Protein AF-A0A7V8QU19-F1 (afdb_monomer_lite)

Structure (mmCIF, N/CA/C/O backbone):
data_AF-A0A7V8QU19-F1
#
_entry.id   AF-A0A7V8QU19-F1
#
loop_
_atom_site.group_PDB
_atom_site.id
_atom_site.type_symbol
_atom_site.label_atom_id
_atom_site.label_alt_id
_atom_site.label_comp_id
_atom_site.label_asym_id
_atom_site.label_entity_id
_atom_site.label_seq_id
_atom_site.pdbx_PDB_ins_code
_atom_site.Cartn_x
_atom_site.Cartn_y
_atom_site.Cartn_z
_atom_site.occupancy
_atom_site.B_iso_or_equiv
_atom_site.auth_seq_id
_atom_site.auth_comp_id
_atom_site.auth_asym_id
_atom_site.auth_atom_id
_atom_site.pdbx_PDB_model_num
ATOM 1 N N . MET A 1 1 ? 11.561 11.240 -15.510 1.00 69.25 1 MET A N 1
ATOM 2 C CA . MET A 1 1 ? 10.437 11.653 -14.642 1.00 69.25 1 MET A CA 1
ATOM 3 C C . MET A 1 1 ? 9.769 10.392 -14.122 1.00 69.25 1 MET A C 1
ATOM 5 O O . MET A 1 1 ? 9.419 9.550 -14.936 1.00 69.25 1 MET A O 1
ATOM 9 N N . THR A 1 2 ? 9.659 10.220 -12.805 1.00 83.31 2 THR A N 1
ATOM 10 C CA . THR A 1 2 ? 9.043 9.024 -12.204 1.00 83.31 2 THR A CA 1
ATOM 11 C C . THR A 1 2 ? 7.599 9.339 -11.832 1.00 83.31 2 THR A C 1
ATOM 13 O O . THR A 1 2 ? 7.362 10.302 -11.105 1.00 83.31 2 THR A O 1
ATOM 16 N N . LEU A 1 3 ? 6.649 8.549 -12.332 1.00 91.38 3 LEU A N 1
ATOM 17 C CA . LEU A 1 3 ? 5.223 8.671 -12.014 1.00 91.38 3 LEU A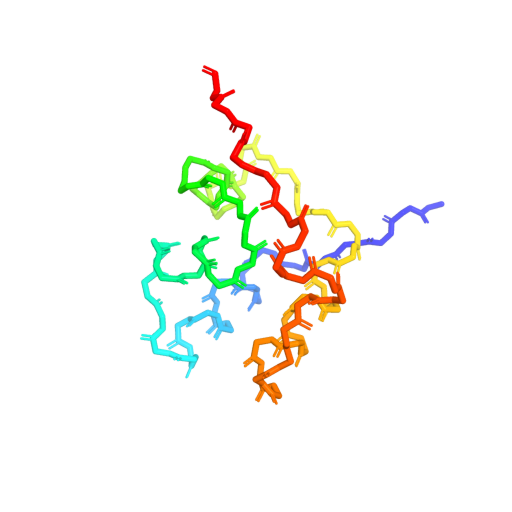 CA 1
ATOM 18 C C . LEU A 1 3 ? 4.889 7.845 -10.765 1.00 91.38 3 LEU A C 1
ATOM 20 O O . LEU A 1 3 ? 5.460 6.778 -10.557 1.00 91.38 3 LEU A O 1
ATOM 24 N N . THR A 1 4 ? 3.971 8.327 -9.931 1.00 95.81 4 THR A N 1
ATOM 25 C CA . THR A 1 4 ? 3.380 7.558 -8.825 1.00 95.81 4 THR A CA 1
ATOM 26 C C . THR A 1 4 ? 1.918 7.963 -8.638 1.00 95.81 4 THR A C 1
ATOM 28 O O . THR A 1 4 ? 1.469 8.937 -9.241 1.00 95.81 4 THR A O 1
ATOM 31 N N . MET A 1 5 ? 1.175 7.205 -7.834 1.00 97.00 5 MET A N 1
ATOM 32 C CA . MET A 1 5 ? -0.246 7.442 -7.579 1.00 97.00 5 MET A CA 1
ATOM 33 C C . MET A 1 5 ? -0.462 8.671 -6.690 1.00 97.00 5 MET A C 1
ATOM 35 O O . MET A 1 5 ? 0.320 8.930 -5.771 1.00 97.00 5 MET A O 1
ATOM 39 N N . ASP A 1 6 ? -1.558 9.391 -6.928 1.00 97.62 6 ASP A N 1
ATOM 40 C CA . ASP A 1 6 ? -2.041 10.401 -5.990 1.00 97.62 6 ASP A CA 1
ATOM 41 C C . ASP A 1 6 ? -2.448 9.753 -4.652 1.00 97.62 6 ASP A C 1
ATOM 43 O O . ASP A 1 6 ? -3.116 8.715 -4.611 1.00 97.62 6 ASP A O 1
ATOM 47 N N . ILE A 1 7 ? -2.022 10.354 -3.540 1.00 98.06 7 ILE A N 1
ATOM 48 C CA . ILE A 1 7 ? -2.206 9.764 -2.206 1.00 98.06 7 ILE A CA 1
ATOM 49 C C . ILE A 1 7 ? -3.679 9.798 -1.790 1.00 98.06 7 ILE A C 1
ATOM 51 O O . ILE A 1 7 ? -4.156 8.838 -1.183 1.00 98.06 7 ILE A O 1
ATOM 55 N N . GLU A 1 8 ? -4.418 10.850 -2.147 1.00 98.44 8 GLU A N 1
ATOM 56 C CA . GLU A 1 8 ? -5.844 10.940 -1.817 1.00 98.44 8 GLU A CA 1
ATOM 57 C C . GLU A 1 8 ? -6.643 9.894 -2.599 1.00 98.44 8 GLU A C 1
ATOM 59 O O . GLU A 1 8 ? -7.486 9.194 -2.028 1.00 98.44 8 GLU A O 1
ATOM 64 N N . TYR A 1 9 ? -6.313 9.701 -3.881 1.00 98.50 9 TYR A N 1
ATOM 65 C CA . TYR A 1 9 ? -6.884 8.627 -4.688 1.00 98.50 9 TYR A CA 1
ATOM 66 C C . TYR A 1 9 ? -6.605 7.244 -4.084 1.00 98.50 9 TYR A C 1
ATOM 68 O O . TYR A 1 9 ? -7.526 6.430 -3.973 1.00 98.50 9 TYR A O 1
ATOM 76 N N . PHE A 1 10 ? -5.368 6.979 -3.650 1.00 98.56 10 PHE A N 1
ATOM 77 C CA . PHE A 1 10 ? -4.985 5.715 -3.012 1.00 98.56 10 PHE A CA 1
ATOM 78 C C . PHE A 1 10 ? -5.765 5.449 -1.712 1.00 98.56 10 PHE A C 1
ATOM 80 O O . PHE A 1 10 ? -6.299 4.351 -1.526 1.00 98.56 10 PHE A O 1
ATOM 87 N N . ILE A 1 11 ? -5.907 6.456 -0.842 1.00 98.75 11 ILE A N 1
ATOM 88 C CA . ILE A 1 11 ? -6.688 6.346 0.404 1.00 98.75 11 ILE A CA 1
ATOM 89 C C . ILE A 1 11 ? -8.162 6.070 0.092 1.00 98.75 11 ILE A C 1
ATOM 91 O O . ILE A 1 11 ? -8.776 5.184 0.698 1.00 98.75 11 ILE A O 1
ATOM 95 N N . ALA A 1 12 ? -8.739 6.821 -0.848 1.00 98.81 12 ALA A N 1
ATOM 96 C CA . ALA A 1 12 ? -10.125 6.643 -1.260 1.00 98.81 12 ALA A CA 1
ATOM 97 C C . ALA A 1 12 ? -10.350 5.246 -1.851 1.00 98.81 12 ALA A C 1
ATOM 99 O O . ALA A 1 12 ? -11.337 4.591 -1.521 1.00 98.81 12 ALA A O 1
ATOM 100 N N . TRP A 1 13 ? -9.420 4.767 -2.677 1.00 98.62 13 TRP A N 1
ATOM 101 C CA . TRP A 1 13 ? -9.447 3.417 -3.225 1.00 98.62 13 TRP A CA 1
ATOM 102 C C . TRP A 1 13 ? -9.445 2.351 -2.125 1.00 98.62 13 TRP A C 1
ATOM 104 O O . TRP A 1 13 ? -10.361 1.530 -2.105 1.00 98.62 13 TRP A O 1
ATOM 114 N N . ARG A 1 14 ? -8.513 2.399 -1.161 1.00 98.62 14 ARG A N 1
ATOM 115 C CA . ARG A 1 14 ? -8.454 1.418 -0.059 1.00 98.62 14 ARG A CA 1
ATOM 116 C C . ARG A 1 14 ? -9.782 1.351 0.696 1.00 98.62 14 ARG A C 1
ATOM 118 O O . ARG A 1 14 ? -10.280 0.264 0.984 1.00 98.62 14 ARG A O 1
ATOM 125 N N . LYS A 1 15 ? -10.365 2.516 0.998 1.00 98.62 15 LYS A N 1
ATOM 126 C CA . LYS A 1 15 ? -11.664 2.609 1.677 1.00 98.62 15 LYS A CA 1
ATOM 127 C C . LYS A 1 15 ? -12.796 1.990 0.850 1.00 98.62 15 LYS A C 1
ATOM 129 O O . LYS A 1 15 ? -13.629 1.302 1.427 1.00 98.62 15 LYS A O 1
ATOM 134 N N . ARG A 1 16 ? -12.812 2.169 -0.479 1.00 98.44 16 ARG A N 1
ATOM 135 C CA . ARG A 1 16 ? -13.795 1.516 -1.373 1.00 98.44 16 ARG A CA 1
ATOM 136 C C . ARG A 1 16 ? -13.655 -0.005 -1.408 1.00 98.44 16 ARG A C 1
ATOM 138 O O . ARG A 1 16 ? -14.663 -0.684 -1.546 1.00 98.44 16 ARG A O 1
ATOM 145 N N . GLN A 1 17 ? -12.441 -0.528 -1.233 1.00 98.06 17 GLN A N 1
ATOM 146 C CA . GLN A 1 17 ? -12.207 -1.968 -1.066 1.00 98.06 17 GLN A CA 1
ATOM 147 C C . GLN A 1 17 ? -12.649 -2.494 0.317 1.00 98.06 17 GLN A C 1
ATOM 149 O O . GLN A 1 17 ? -12.540 -3.687 0.576 1.00 98.06 17 GLN A O 1
ATOM 154 N N . GLY A 1 18 ? -13.107 -1.624 1.229 1.00 98.19 18 GLY A N 1
ATOM 155 C CA . GLY A 1 18 ? -13.513 -2.004 2.585 1.00 98.19 18 GLY A CA 1
ATOM 156 C C . GLY A 1 18 ? -12.350 -2.371 3.511 1.00 98.19 18 GLY A C 1
ATOM 157 O O . GLY A 1 18 ? -12.570 -3.000 4.541 1.00 98.19 18 GLY A O 1
ATOM 158 N N . LEU A 1 19 ? -11.115 -1.998 3.159 1.00 98.50 19 LEU A N 1
ATOM 159 C CA . LEU A 1 19 ? -9.912 -2.428 3.874 1.00 98.50 19 LEU A CA 1
ATOM 160 C C . LEU A 1 19 ? -9.471 -1.412 4.932 1.00 98.50 19 LEU A C 1
ATOM 162 O O . LEU A 1 19 ? -9.388 -0.205 4.669 1.00 98.50 19 LEU A O 1
ATOM 166 N N . THR A 1 20 ? -9.071 -1.900 6.106 1.00 98.75 20 THR A N 1
ATOM 167 C CA . THR A 1 20 ? -8.255 -1.124 7.052 1.00 98.75 20 THR A CA 1
ATOM 168 C C . THR A 1 20 ? -6.827 -0.940 6.514 1.00 98.75 20 THR A C 1
ATOM 170 O O . THR A 1 20 ? -6.419 -1.578 5.542 1.00 98.75 20 THR A O 1
ATOM 173 N N . GLN A 1 21 ? -6.040 -0.045 7.124 1.00 98.75 21 GLN A N 1
ATOM 174 C CA . GLN A 1 21 ? -4.620 0.103 6.765 1.00 98.75 21 GLN A CA 1
ATOM 175 C C . GLN A 1 21 ? -3.828 -1.192 7.004 1.00 98.75 21 GLN A C 1
ATOM 177 O O . GLN A 1 21 ? -2.938 -1.505 6.224 1.00 98.75 21 GLN A O 1
ATOM 182 N N . GLU A 1 22 ? -4.165 -1.933 8.061 1.00 98.62 22 GLU A N 1
ATOM 183 C CA . GLU A 1 22 ? -3.531 -3.203 8.434 1.00 98.62 22 GLU A CA 1
ATOM 184 C C . GLU A 1 22 ? -3.862 -4.309 7.436 1.00 98.62 22 GLU A C 1
ATOM 186 O O . GLU A 1 22 ? -2.951 -4.898 6.866 1.00 98.62 22 GLU A O 1
ATOM 191 N N . GLN A 1 23 ? -5.141 -4.473 7.092 1.00 98.44 23 GLN A N 1
ATOM 192 C CA . GLN A 1 23 ? -5.565 -5.435 6.072 1.00 98.44 23 GLN A CA 1
ATOM 193 C C . GLN A 1 23 ? -4.952 -5.138 4.699 1.00 98.44 23 GLN A C 1
ATOM 195 O O . GLN A 1 23 ? -4.621 -6.060 3.955 1.00 98.44 23 GLN A O 1
ATOM 200 N N . LEU A 1 24 ? -4.799 -3.857 4.332 1.00 98.44 24 LEU A N 1
ATOM 201 C CA . LEU A 1 24 ? -4.085 -3.515 3.104 1.00 98.44 24 LEU A CA 1
ATOM 202 C C . LEU A 1 24 ? -2.608 -3.907 3.202 1.00 98.44 24 LEU A C 1
ATOM 204 O O . LEU A 1 24 ? -2.098 -4.505 2.260 1.00 98.44 24 LEU A O 1
ATOM 208 N N . ALA A 1 25 ? -1.942 -3.569 4.309 1.00 97.94 25 ALA A N 1
ATOM 209 C CA . ALA A 1 25 ? -0.529 -3.869 4.526 1.00 97.94 25 ALA A CA 1
ATOM 210 C C . ALA A 1 25 ? -0.248 -5.375 4.390 1.00 97.94 25 ALA A C 1
ATOM 212 O O . ALA A 1 25 ? 0.651 -5.762 3.645 1.00 97.94 25 ALA A O 1
ATOM 213 N N . GLU A 1 26 ? -1.092 -6.207 5.003 1.00 95.56 26 GLU A N 1
ATOM 214 C CA . GLU A 1 26 ? -1.057 -7.666 4.870 1.00 95.56 26 GLU A CA 1
ATOM 215 C C . GLU A 1 26 ? -1.251 -8.117 3.418 1.00 95.56 26 GLU A C 1
ATOM 217 O O . GLU A 1 26 ? -0.465 -8.913 2.909 1.00 95.56 26 GLU A O 1
ATOM 222 N N . LYS A 1 27 ? -2.257 -7.579 2.714 1.00 96.19 27 LYS A N 1
ATOM 223 C CA . LYS A 1 27 ? -2.559 -7.971 1.327 1.00 96.19 27 LYS A CA 1
ATOM 224 C C . LYS A 1 27 ? -1.435 -7.665 0.341 1.00 96.19 27 LYS A C 1
ATOM 226 O O . LYS A 1 27 ? -1.253 -8.421 -0.607 1.00 96.19 27 LYS A O 1
ATOM 231 N N . ILE A 1 28 ? -0.716 -6.559 0.533 1.00 96.25 28 ILE A N 1
ATOM 232 C CA . ILE A 1 28 ? 0.380 -6.147 -0.361 1.00 96.25 28 ILE A CA 1
ATOM 233 C C . ILE A 1 28 ? 1.769 -6.444 0.219 1.00 96.25 28 ILE A C 1
ATOM 235 O O . ILE A 1 28 ? 2.765 -6.001 -0.351 1.00 96.25 28 ILE A O 1
ATOM 239 N N . LEU A 1 29 ? 1.826 -7.197 1.324 1.00 94.50 29 LEU A N 1
ATOM 240 C CA . LEU A 1 29 ? 3.044 -7.719 1.947 1.00 94.50 29 LEU A CA 1
ATOM 241 C C . LEU A 1 29 ? 4.057 -6.629 2.320 1.00 94.50 29 LEU A C 1
ATOM 243 O O . LEU A 1 29 ? 5.257 -6.741 2.068 1.00 94.50 29 LEU A O 1
ATOM 247 N N . VAL A 1 30 ? 3.559 -5.562 2.943 1.00 95.44 30 VAL A N 1
ATOM 248 C CA . VAL A 1 30 ? 4.379 -4.511 3.556 1.00 95.44 30 VAL A CA 1
ATOM 249 C C . VAL A 1 30 ? 4.010 -4.349 5.025 1.00 95.44 30 VAL A C 1
ATOM 251 O O . VAL A 1 30 ? 2.930 -4.734 5.458 1.00 95.44 30 VAL A O 1
ATOM 254 N N . SER A 1 31 ? 4.880 -3.719 5.810 1.00 96.06 31 SER A N 1
ATOM 255 C CA . SER A 1 31 ? 4.575 -3.434 7.211 1.00 96.06 31 SER A CA 1
ATOM 256 C C . SER A 1 31 ? 3.482 -2.357 7.354 1.00 96.06 31 SER A C 1
ATOM 258 O O . SER A 1 31 ? 3.424 -1.393 6.581 1.00 96.06 31 SER A O 1
ATOM 260 N N . LEU A 1 32 ? 2.632 -2.455 8.385 1.00 97.81 32 LEU A N 1
ATOM 261 C CA . LEU A 1 32 ? 1.628 -1.424 8.704 1.00 97.81 32 LEU A CA 1
ATOM 262 C C . LEU A 1 32 ? 2.233 -0.003 8.814 1.00 97.81 32 LEU A C 1
ATOM 264 O O . LEU A 1 32 ? 1.643 0.944 8.276 1.00 97.81 32 LEU A O 1
ATOM 268 N N . PRO A 1 33 ? 3.412 0.204 9.443 1.00 97.88 33 PRO A N 1
ATOM 269 C CA . PRO A 1 33 ? 4.078 1.505 9.446 1.00 97.88 33 PRO A CA 1
ATOM 270 C C . PRO A 1 33 ? 4.362 2.061 8.046 1.00 97.88 33 PRO A C 1
ATOM 272 O O . PRO A 1 33 ? 4.347 3.281 7.866 1.00 97.88 33 PRO A O 1
ATOM 275 N N . THR A 1 34 ? 4.605 1.203 7.053 1.00 97.56 34 THR A N 1
ATOM 276 C CA . THR A 1 34 ? 4.831 1.622 5.666 1.00 97.56 34 THR A CA 1
ATOM 277 C C . THR A 1 34 ? 3.567 2.232 5.064 1.00 97.56 34 THR A C 1
ATOM 279 O O . THR A 1 34 ? 3.628 3.364 4.578 1.00 97.56 34 THR A O 1
ATOM 282 N N . VAL A 1 35 ? 2.413 1.569 5.202 1.00 98.31 35 VAL A N 1
ATOM 283 C CA . VAL A 1 35 ? 1.116 2.119 4.759 1.00 98.31 35 VAL A CA 1
ATOM 284 C C . VAL A 1 35 ? 0.796 3.424 5.490 1.00 98.31 35 VAL A C 1
AT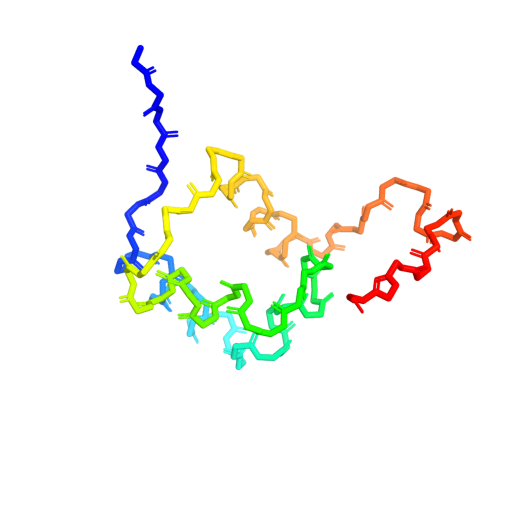OM 286 O O . VAL A 1 35 ? 0.467 4.426 4.853 1.00 98.31 35 VAL A O 1
ATOM 289 N N . LYS A 1 36 ? 0.991 3.473 6.816 1.00 98.50 36 LYS A N 1
ATOM 290 C CA . LYS A 1 36 ? 0.803 4.705 7.605 1.00 98.50 36 LYS A CA 1
ATOM 291 C C . LYS A 1 36 ? 1.679 5.854 7.104 1.00 98.50 36 LYS A C 1
ATOM 293 O O . LYS A 1 36 ? 1.209 6.987 7.013 1.00 98.50 36 LYS A O 1
ATOM 298 N N . LYS A 1 37 ? 2.952 5.587 6.781 1.00 98.50 37 LYS A N 1
ATOM 299 C CA . LYS A 1 37 ? 3.883 6.593 6.241 1.00 98.50 37 LYS A CA 1
ATOM 300 C C . LYS A 1 37 ? 3.434 7.106 4.871 1.00 98.50 37 LYS A C 1
ATOM 302 O O . LYS A 1 37 ? 3.571 8.306 4.638 1.00 98.50 37 LYS A O 1
ATOM 307 N N . TRP A 1 38 ? 2.894 6.244 4.012 1.00 98.50 38 TRP A N 1
ATOM 308 C CA . TRP A 1 38 ? 2.334 6.657 2.725 1.00 98.50 38 TRP A CA 1
ATOM 309 C C . TRP A 1 38 ? 1.106 7.551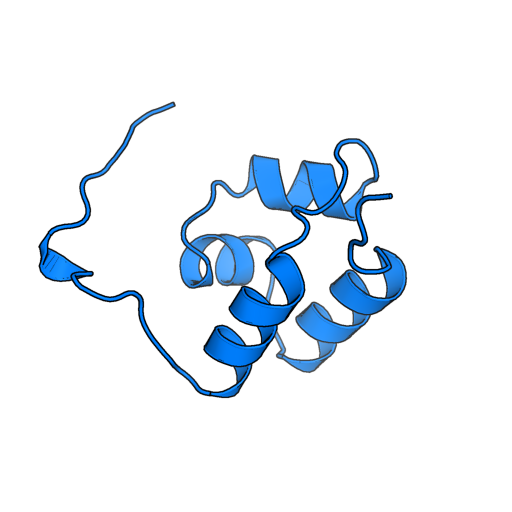 2.887 1.00 98.50 38 TRP A C 1
ATOM 311 O O . TRP A 1 38 ? 1.100 8.671 2.382 1.00 98.50 38 TRP A O 1
ATOM 321 N N . GLU A 1 39 ? 0.103 7.109 3.648 1.00 98.38 39 GLU A N 1
ATOM 322 C CA . GLU A 1 39 ? -1.164 7.844 3.772 1.00 98.38 39 GLU A CA 1
ATOM 323 C C . GLU A 1 39 ? -1.010 9.185 4.503 1.00 98.38 39 GLU A C 1
ATOM 325 O O . GLU A 1 39 ? -1.715 10.139 4.190 1.00 98.38 39 GLU A O 1
ATOM 330 N N . ARG A 1 40 ? -0.038 9.310 5.418 1.00 97.94 40 ARG A N 1
ATOM 331 C CA . ARG A 1 40 ? 0.286 10.593 6.072 1.00 97.94 40 ARG A CA 1
ATOM 332 C C . ARG A 1 40 ? 1.251 11.480 5.274 1.00 97.94 40 ARG A C 1
ATOM 334 O O . ARG A 1 40 ? 1.756 12.459 5.815 1.00 97.94 40 ARG A O 1
ATOM 341 N N . LYS A 1 41 ? 1.572 11.114 4.027 1.00 97.06 41 LYS A N 1
ATOM 342 C CA . LYS A 1 41 ? 2.502 11.835 3.132 1.00 97.06 41 LYS A CA 1
ATOM 343 C C . LYS A 1 41 ? 3.946 11.938 3.654 1.00 97.06 41 LYS A C 1
ATOM 345 O O . LYS A 1 41 ? 4.748 12.694 3.115 1.00 97.06 41 LYS A O 1
ATOM 350 N N . ALA A 1 42 ? 4.316 11.133 4.654 1.00 97.62 42 ALA A N 1
ATOM 351 C CA . ALA A 1 42 ? 5.684 11.059 5.178 1.00 97.62 42 ALA A CA 1
ATOM 352 C C . ALA A 1 42 ? 6.625 10.227 4.286 1.00 97.62 42 ALA A C 1
ATOM 354 O O . ALA A 1 42 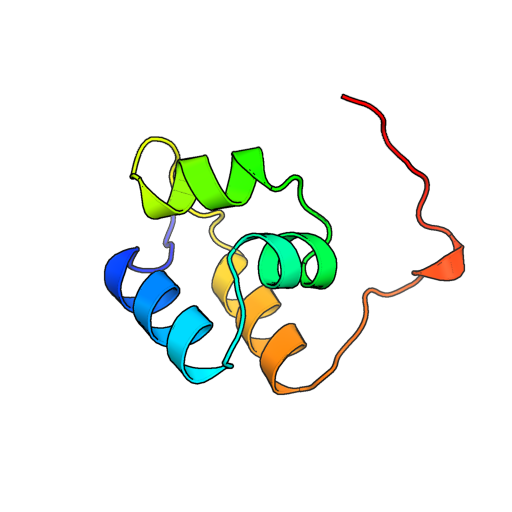? 7.840 10.251 4.470 1.00 97.62 42 ALA A O 1
ATOM 355 N N . ARG A 1 43 ? 6.075 9.457 3.340 1.00 96.50 43 ARG A N 1
ATOM 356 C CA . ARG A 1 43 ? 6.821 8.724 2.311 1.00 96.50 43 ARG A CA 1
ATOM 357 C C . ARG A 1 43 ? 6.009 8.717 1.019 1.00 96.50 43 ARG A C 1
ATOM 359 O O . ARG A 1 43 ? 4.801 8.512 1.064 1.00 96.50 43 ARG A O 1
ATOM 366 N N . LYS A 1 44 ? 6.666 8.899 -0.130 1.00 96.44 44 LYS A N 1
ATOM 367 C CA . LYS A 1 44 ? 6.010 8.748 -1.439 1.00 96.44 44 LYS A CA 1
ATOM 368 C C . LYS A 1 44 ? 5.597 7.290 -1.668 1.00 96.44 44 LYS A C 1
ATOM 370 O O . LYS A 1 44 ? 6.313 6.375 -1.252 1.00 96.44 44 LYS A O 1
ATOM 375 N N . LEU A 1 45 ? 4.473 7.090 -2.353 1.00 97.88 45 LEU A N 1
ATOM 376 C CA . LEU A 1 45 ? 4.073 5.771 -2.837 1.00 97.88 45 LEU A CA 1
ATOM 377 C C . LEU A 1 45 ? 5.091 5.262 -3.873 1.00 97.88 45 LEU A C 1
ATOM 379 O O . LEU A 1 45 ? 5.580 6.063 -4.681 1.00 97.88 45 LEU A O 1
ATOM 383 N N . PRO A 1 46 ? 5.415 3.957 -3.886 1.00 96.69 46 PRO A N 1
ATOM 384 C CA . PRO A 1 46 ? 6.230 3.377 -4.945 1.00 96.69 46 PRO A CA 1
ATOM 385 C C . PRO A 1 46 ? 5.554 3.536 -6.319 1.00 96.69 46 PRO A C 1
ATOM 387 O O . PRO A 1 46 ? 4.328 3.449 -6.402 1.00 96.69 46 PRO A O 1
ATOM 390 N N . PRO A 1 47 ? 6.318 3.707 -7.413 1.00 96.88 47 PRO A N 1
ATOM 391 C CA . PRO A 1 47 ? 5.757 3.899 -8.757 1.00 96.88 47 PRO A CA 1
ATOM 392 C C . PRO A 1 47 ? 4.913 2.708 -9.242 1.00 96.88 47 PRO A C 1
ATOM 394 O O . PRO A 1 47 ? 4.036 2.871 -10.083 1.00 96.88 47 PRO A O 1
ATOM 397 N N . TYR A 1 48 ? 5.139 1.517 -8.684 1.00 96.19 48 TYR A N 1
ATOM 398 C CA . TYR A 1 48 ? 4.402 0.291 -8.997 1.00 96.19 48 TYR A CA 1
ATOM 399 C C . TYR A 1 48 ? 3.133 0.083 -8.150 1.00 96.19 48 TYR A C 1
ATOM 401 O O . TYR A 1 48 ? 2.489 -0.957 -8.277 1.00 96.19 48 TYR A O 1
ATOM 409 N N . ILE A 1 49 ? 2.740 1.034 -7.291 1.00 97.56 49 ILE A N 1
ATOM 410 C CA . ILE A 1 49 ? 1.580 0.858 -6.397 1.00 97.56 49 ILE A CA 1
ATOM 411 C C . ILE A 1 49 ? 0.278 0.572 -7.160 1.00 97.56 49 ILE A C 1
ATOM 413 O O . ILE A 1 49 ? -0.533 -0.223 -6.699 1.00 97.56 49 ILE A O 1
ATOM 417 N N . GLY A 1 50 ? 0.105 1.153 -8.352 1.00 97.62 50 GLY A N 1
ATOM 418 C CA . GLY A 1 50 ? -1.065 0.898 -9.196 1.00 97.62 50 GLY A CA 1
ATOM 419 C C . GLY A 1 50 ? -1.197 -0.572 -9.607 1.00 97.62 50 GLY A C 1
ATOM 420 O O . GLY A 1 50 ? -2.307 -1.092 -9.662 1.00 97.62 50 GLY A O 1
ATOM 421 N N . PHE A 1 51 ? -0.077 -1.274 -9.813 1.00 97.19 51 PHE A N 1
ATOM 422 C CA . PHE A 1 51 ? -0.094 -2.710 -10.097 1.00 97.19 51 PHE A CA 1
ATOM 423 C C . PHE A 1 51 ? -0.525 -3.520 -8.872 1.00 97.19 51 PHE A C 1
ATOM 425 O O . PHE A 1 51 ? -1.345 -4.423 -8.999 1.00 97.19 51 PHE A O 1
ATOM 432 N N . LEU A 1 52 ? -0.054 -3.154 -7.674 1.00 97.56 52 LEU A N 1
ATOM 433 C CA . LEU A 1 52 ? -0.486 -3.800 -6.428 1.00 97.56 52 LEU A CA 1
ATOM 434 C C . LEU A 1 52 ? -1.984 -3.586 -6.168 1.00 97.56 52 LEU A C 1
ATOM 436 O O . LEU A 1 52 ? -2.670 -4.511 -5.745 1.00 97.56 52 LEU A O 1
ATOM 440 N N . MET A 1 53 ? -2.507 -2.394 -6.472 1.00 98.06 53 MET A N 1
ATOM 441 C CA . MET A 1 53 ? -3.944 -2.108 -6.388 1.00 98.06 53 MET A CA 1
ATOM 442 C C . MET A 1 53 ? -4.755 -3.026 -7.311 1.00 98.06 53 MET A C 1
ATOM 444 O O . MET A 1 53 ? -5.738 -3.616 -6.868 1.00 98.06 53 MET A O 1
ATOM 448 N N . ALA A 1 54 ? -4.313 -3.207 -8.559 1.00 98.00 54 ALA A N 1
ATOM 449 C CA . ALA A 1 54 ? -4.955 -4.128 -9.495 1.00 98.00 54 ALA A CA 1
ATOM 450 C C . ALA A 1 54 ? -4.916 -5.583 -8.993 1.00 98.00 54 ALA A C 1
ATOM 452 O O . ALA A 1 54 ? -5.917 -6.292 -9.103 1.00 98.00 54 ALA A O 1
ATOM 453 N N . CYS A 1 55 ? -3.803 -6.021 -8.390 1.00 97.75 55 CYS A N 1
ATOM 454 C CA . CYS A 1 55 ? -3.721 -7.348 -7.780 1.00 97.75 55 CYS A CA 1
ATOM 455 C C . CYS A 1 55 ? -4.745 -7.520 -6.653 1.00 97.75 55 CYS A C 1
ATOM 457 O O . CYS A 1 55 ? -5.449 -8.526 -6.625 1.00 97.75 55 CYS A O 1
ATOM 459 N N . VAL A 1 56 ? -4.887 -6.523 -5.773 1.00 97.50 56 VAL A N 1
ATOM 460 C CA . VAL A 1 56 ? -5.883 -6.551 -4.689 1.00 97.50 56 VAL A CA 1
ATOM 461 C C . VAL A 1 56 ? -7.308 -6.639 -5.242 1.00 97.50 56 VAL A C 1
ATOM 463 O O . VAL A 1 56 ? -8.079 -7.471 -4.771 1.00 97.50 56 VAL A O 1
ATOM 466 N N . GLU A 1 57 ? -7.650 -5.843 -6.259 1.00 97.12 57 GLU A N 1
ATOM 467 C CA . GLU A 1 57 ? -8.980 -5.865 -6.894 1.00 97.12 57 GLU A CA 1
ATOM 468 C C . GLU A 1 57 ? -9.304 -7.199 -7.575 1.00 97.12 57 GLU A C 1
ATOM 470 O O . GLU A 1 57 ? -10.463 -7.608 -7.632 1.00 97.12 57 GLU A O 1
ATOM 475 N N . LYS A 1 58 ? -8.287 -7.872 -8.117 1.00 97.38 58 LYS A N 1
ATOM 476 C CA . LYS A 1 58 ? -8.435 -9.141 -8.839 1.00 97.38 58 LYS A CA 1
ATOM 477 C C . LYS A 1 58 ? -8.195 -10.375 -7.970 1.00 97.38 58 LYS A C 1
ATOM 479 O O . LYS A 1 58 ? -8.346 -11.483 -8.472 1.00 97.38 58 LYS A O 1
ATOM 484 N N . GLY A 1 59 ? -7.822 -10.200 -6.701 1.00 96.19 59 GLY A N 1
ATOM 485 C CA . GLY A 1 59 ? -7.438 -11.307 -5.823 1.00 96.19 59 GLY A CA 1
ATOM 486 C C . GLY A 1 59 ? -6.187 -12.054 -6.300 1.00 96.19 59 GLY A C 1
ATOM 487 O O . GLY A 1 59 ? -6.079 -13.256 -6.082 1.00 96.19 59 GLY A O 1
ATOM 488 N N . ILE A 1 60 ? -5.266 -11.367 -6.983 1.00 96.56 60 ILE A N 1
ATOM 489 C CA . ILE A 1 60 ? -4.017 -11.954 -7.482 1.00 96.56 60 ILE A CA 1
ATOM 490 C C . ILE A 1 60 ? -2.986 -11.962 -6.357 1.00 96.56 60 ILE A C 1
ATOM 492 O O . ILE A 1 60 ? -2.678 -10.924 -5.769 1.00 96.56 60 ILE A O 1
ATOM 496 N N . GLU A 1 61 ? -2.423 -13.136 -6.099 1.00 94.62 61 GLU A N 1
ATOM 497 C CA . GLU A 1 61 ? -1.345 -13.331 -5.135 1.00 94.62 61 GLU A CA 1
ATOM 498 C C . GLU A 1 61 ? 0.038 -13.227 -5.807 1.00 94.62 61 GLU A C 1
ATOM 500 O O . GLU A 1 61 ? 0.150 -13.397 -7.025 1.00 94.62 61 GLU A O 1
ATOM 505 N N . PRO A 1 62 ? 1.112 -12.944 -5.048 1.00 93.38 62 PRO A N 1
ATOM 506 C CA . PRO A 1 62 ? 2.460 -12.918 -5.599 1.00 93.38 62 PRO A CA 1
ATOM 507 C C . PRO A 1 62 ? 2.875 -14.280 -6.155 1.00 93.38 62 PRO A C 1
ATOM 509 O O . PRO A 1 62 ? 2.583 -15.332 -5.581 1.00 93.38 62 PRO A O 1
ATOM 512 N N . VAL A 1 63 ? 3.650 -14.252 -7.237 1.00 95.19 63 VAL A N 1
ATOM 513 C CA . VAL A 1 63 ? 4.328 -15.450 -7.738 1.00 95.19 63 VAL A CA 1
ATOM 514 C C . VAL A 1 63 ? 5.303 -15.948 -6.673 1.00 95.19 63 VAL A C 1
ATOM 516 O O . VAL A 1 63 ? 6.100 -15.173 -6.148 1.00 95.19 63 VAL A O 1
ATOM 519 N N . GLY A 1 64 ? 5.245 -17.245 -6.367 1.00 95.38 64 GLY A N 1
ATOM 520 C CA . GLY A 1 64 ? 6.120 -17.853 -5.366 1.00 95.38 64 GLY A CA 1
ATOM 521 C C . GLY A 1 64 ? 5.780 -17.457 -3.929 1.00 95.38 64 GLY A C 1
ATOM 522 O O . GLY A 1 64 ? 6.682 -17.424 -3.101 1.00 95.38 64 GLY A O 1
ATOM 523 N N . LYS A 1 65 ? 4.507 -17.169 -3.620 1.00 91.75 65 LYS A N 1
ATOM 524 C CA . LYS A 1 65 ? 4.026 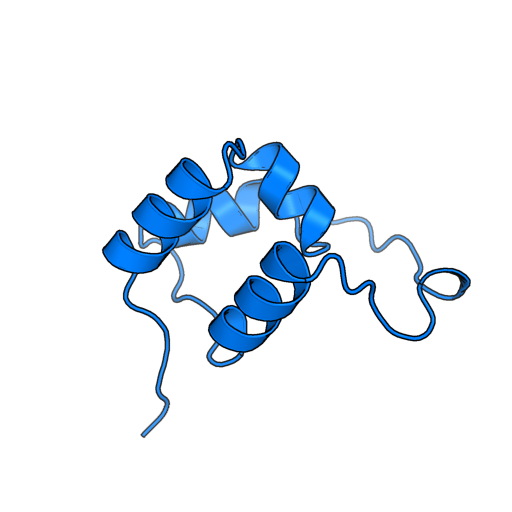-16.887 -2.255 1.00 91.75 65 LYS A CA 1
ATOM 525 C C . LYS A 1 65 ? 4.561 -17.883 -1.215 1.00 91.75 65 LYS A C 1
ATOM 527 O O . LYS A 1 65 ? 5.009 -17.460 -0.155 1.00 91.75 65 LYS A O 1
ATOM 532 N N . ASP A 1 66 ? 4.599 -19.171 -1.551 1.00 94.62 66 ASP A N 1
ATOM 533 C CA . ASP A 1 66 ? 5.103 -20.233 -0.664 1.00 94.62 66 ASP A CA 1
ATOM 534 C C . ASP A 1 66 ? 6.624 -20.179 -0.431 1.00 94.62 66 ASP A C 1
ATOM 536 O O . ASP A 1 66 ? 7.129 -20.757 0.527 1.00 94.62 66 ASP A O 1
ATOM 540 N N . ALA A 1 67 ? 7.363 -19.476 -1.292 1.00 96.81 67 ALA A N 1
ATOM 541 C CA . ALA A 1 67 ? 8.801 -19.248 -1.172 1.00 96.81 67 ALA A CA 1
ATOM 542 C C . ALA A 1 67 ? 9.142 -17.899 -0.511 1.00 96.81 67 ALA A C 1
ATOM 544 O 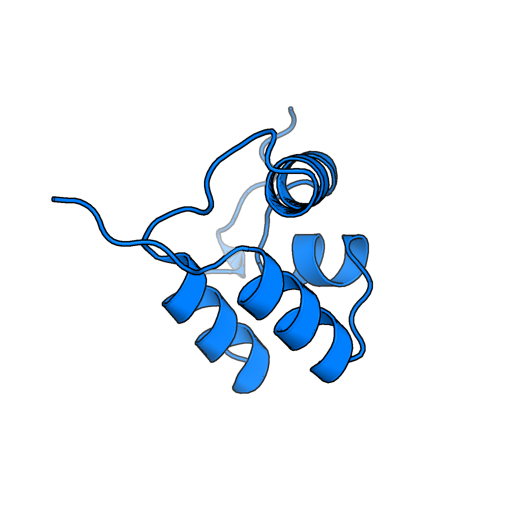O . ALA A 1 67 ? 10.320 -17.572 -0.351 1.00 96.81 67 ALA A O 1
ATOM 545 N N . MET A 1 68 ? 8.142 -17.090 -0.144 1.00 93.75 68 MET A N 1
ATOM 546 C CA . MET A 1 68 ? 8.379 -15.815 0.529 1.00 93.75 68 MET A CA 1
ATOM 547 C C . MET A 1 68 ? 8.774 -16.047 1.986 1.00 93.75 68 MET A C 1
ATOM 549 O O . MET A 1 68 ? 8.094 -16.745 2.736 1.00 93.75 68 MET A O 1
ATOM 553 N N . ILE A 1 69 ? 9.871 -15.419 2.398 1.00 93.88 69 ILE A N 1
ATOM 554 C CA . ILE A 1 69 ? 10.371 -15.478 3.772 1.00 93.88 69 ILE A CA 1
ATOM 555 C C . ILE A 1 69 ? 9.900 -14.266 4.573 1.00 93.88 69 ILE A C 1
ATOM 557 O O . ILE A 1 69 ? 9.684 -13.183 4.023 1.00 93.88 69 ILE A O 1
ATOM 561 N N . ARG A 1 70 ? 9.779 -14.433 5.893 1.00 88.56 70 ARG A N 1
ATOM 562 C CA . ARG A 1 70 ? 9.652 -13.288 6.796 1.00 88.56 70 ARG A CA 1
ATOM 563 C C . ARG A 1 70 ? 10.987 -12.565 6.844 1.00 88.56 70 ARG A C 1
ATOM 565 O O . ARG A 1 70 ? 12.022 -13.185 7.073 1.00 88.56 70 ARG A O 1
ATOM 572 N N . VAL A 1 71 ? 10.938 -11.264 6.608 1.00 84.25 71 VAL A N 1
ATOM 573 C CA . VAL A 1 71 ? 12.060 -10.367 6.848 1.00 84.25 71 VAL A CA 1
ATOM 574 C C . VAL A 1 71 ? 11.627 -9.545 8.047 1.00 84.25 71 VAL A C 1
ATOM 576 O O . VAL A 1 71 ? 10.731 -8.713 7.918 1.00 84.25 71 VAL A O 1
ATOM 579 N N . ASP A 1 72 ? 12.150 -9.886 9.221 1.00 77.81 72 ASP A N 1
ATOM 580 C CA . ASP A 1 72 ? 11.906 -9.094 10.424 1.00 77.81 72 ASP A CA 1
ATOM 581 C C . ASP A 1 72 ? 12.563 -7.708 10.251 1.00 77.81 72 ASP A C 1
ATOM 583 O O . ASP A 1 72 ? 13.595 -7.591 9.582 1.00 77.81 72 ASP A O 1
ATOM 587 N N . ASP A 1 73 ? 11.920 -6.669 10.799 1.00 58.31 73 ASP A N 1
ATOM 588 C CA . ASP A 1 73 ? 12.425 -5.282 10.809 1.00 58.31 73 ASP A CA 1
ATOM 589 C C . ASP A 1 73 ? 13.624 -5.113 11.766 1.00 58.31 73 ASP A C 1
ATOM 591 O O . ASP A 1 73 ? 13.596 -5.701 12.874 1.00 58.31 73 ASP A O 1
#

Secondary structure (DSSP, 8-state):
------HHHHHHHHHHTT--HHHHHHHTT--HHHHHHHHTTSSPPPTTHHHHHHHHHHTPPPTTGGGPPP---

pLDDT: mean 95.41, std 6.47, range [58.31, 98.81]

Radius of gyration: 12.41 Å; chains: 1; bounding box: 26×32×26 Å

Sequence (73 aa):
MTLTMDIEYFIAWRKRQGLTQEQLAEKILVSLPTVKKWERKARKLPPYIGFLMACVEKGIEPVGKDAMIRVDD

Foldseek 3Di:
DQDADDLVVVVVLCVVLVDDLCRLCVQLVHDSVVSVCSNVVVDPDDSCVVVSSVCSVVVNDDDPPVVDDDDDD